Protein AF-A0A2E3IYS4-F1 (afdb_monomer_lite)

pLDDT: mean 76.49, std 13.07, range [37.62, 93.06]

Sequence (95 aa):
MEDGGRPNDPVLKEIFERAANDPDKKIRRLVDRYLSAERKDVRLADRLSAQKKYPECGKCNFCGETETSLRKDVETEILDADKLRFALVCKKCDS

Secondary structure (DSSP, 8-state):
------TT-HHHHHHHHHHTT-S-HHHHHHHHHHHHHHHHHHHHHHHHHTS-SS-EEE--TTT--SSEEEEEEEEEEEEETTEEEEEEEETTT--

Foldseek 3Di:
DDPPPDLPDPVVVVVLVVQCPDPDPVSVVVSVVSVVVVVVVVVVVVVVVPDDQQNDFAADPPVGDGGFGWHFDPVDWDDDPNDTDTDIDTPVNVD

Structure (mmCIF, N/CA/C/O backbone):
data_AF-A0A2E3IYS4-F1
#
_entry.id   AF-A0A2E3IYS4-F1
#
loop_
_atom_si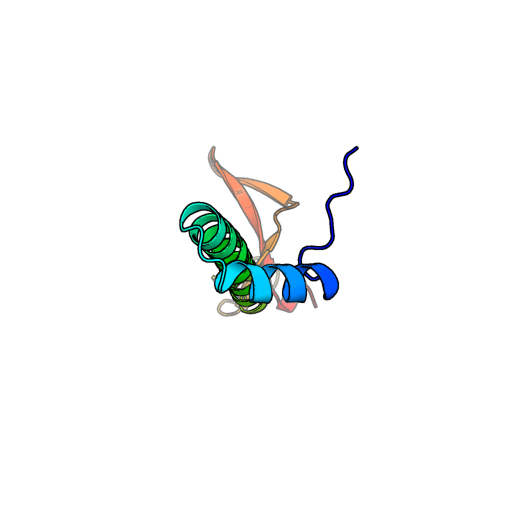te.group_PDB
_atom_site.id
_atom_site.type_symbol
_atom_site.label_atom_id
_atom_site.label_alt_id
_atom_site.label_comp_id
_atom_site.label_asym_id
_atom_site.label_entity_id
_atom_site.label_seq_id
_atom_site.pdbx_PDB_ins_code
_atom_site.Cartn_x
_atom_site.Cartn_y
_atom_site.Cartn_z
_atom_site.occupancy
_atom_site.B_iso_or_equiv
_atom_site.auth_seq_id
_atom_site.auth_comp_id
_atom_site.auth_asym_id
_atom_site.auth_atom_id
_atom_site.pdbx_PDB_model_num
ATOM 1 N N . MET A 1 1 ? -3.833 -6.526 -29.150 1.00 37.62 1 MET A N 1
ATOM 2 C CA . MET A 1 1 ? -3.370 -6.429 -27.753 1.00 37.62 1 MET A CA 1
ATOM 3 C C . MET A 1 1 ? -1.907 -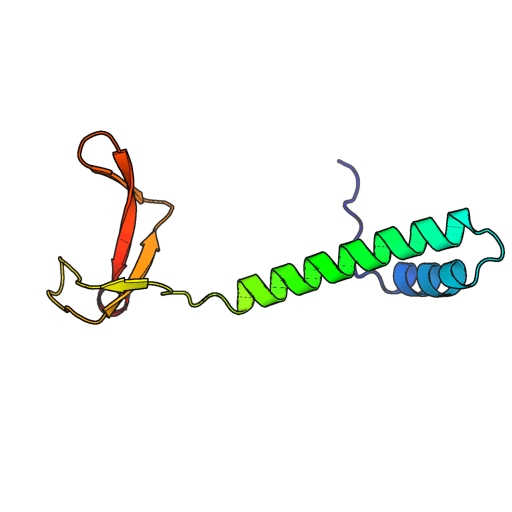6.808 -27.812 1.00 37.62 1 MET A C 1
ATOM 5 O O . MET A 1 1 ? -1.606 -7.973 -28.024 1.00 37.62 1 MET A O 1
ATOM 9 N N . GLU A 1 2 ? -1.039 -5.803 -27.894 1.00 42.94 2 GLU A N 1
ATOM 10 C CA . GLU A 1 2 ? 0.397 -6.004 -28.092 1.00 42.94 2 GLU A CA 1
ATOM 11 C C . GLU A 1 2 ? 0.986 -6.687 -26.860 1.00 42.94 2 GLU A C 1
ATOM 13 O O . GLU A 1 2 ? 0.684 -6.304 -25.730 1.00 42.94 2 GLU A O 1
ATOM 18 N N . ASP A 1 3 ? 1.754 -7.745 -27.118 1.00 43.03 3 ASP A N 1
ATOM 19 C CA . ASP A 1 3 ? 2.467 -8.549 -26.136 1.00 43.03 3 ASP A CA 1
ATOM 20 C C . ASP A 1 3 ? 3.292 -7.608 -25.252 1.00 43.03 3 ASP A C 1
ATOM 22 O O . ASP A 1 3 ? 4.266 -6.997 -25.698 1.00 43.03 3 ASP A O 1
ATOM 26 N N . GLY A 1 4 ? 2.833 -7.410 -24.015 1.00 47.00 4 GLY A N 1
ATOM 27 C CA . GLY A 1 4 ? 3.564 -6.688 -22.984 1.00 47.00 4 GLY A CA 1
ATOM 28 C C . GLY A 1 4 ? 4.779 -7.520 -22.612 1.00 47.00 4 GLY A C 1
ATOM 29 O O . GLY A 1 4 ? 4.743 -8.250 -21.622 1.00 47.00 4 GLY A O 1
ATOM 30 N N . GLY A 1 5 ? 5.802 -7.465 -23.469 1.00 47.50 5 GLY A N 1
ATOM 31 C CA . GLY A 1 5 ? 7.001 -8.281 -23.386 1.00 47.50 5 GLY A CA 1
ATOM 32 C C . GLY A 1 5 ? 7.551 -8.287 -21.968 1.00 47.50 5 GLY A C 1
ATOM 33 O O . GLY A 1 5 ? 7.585 -7.255 -21.291 1.00 47.50 5 GLY A O 1
ATOM 34 N N . ARG A 1 6 ? 7.948 -9.473 -21.500 1.00 50.44 6 ARG A N 1
ATOM 35 C CA . ARG A 1 6 ? 8.463 -9.667 -20.145 1.00 50.44 6 ARG A CA 1
ATOM 36 C C . ARG A 1 6 ? 9.662 -8.734 -19.928 1.00 50.44 6 ARG A C 1
ATOM 38 O O . ARG A 1 6 ? 10.678 -8.919 -20.591 1.00 50.44 6 ARG A O 1
ATOM 45 N N . PRO A 1 7 ? 9.592 -7.774 -18.989 1.00 54.75 7 PRO A N 1
ATOM 46 C CA . PRO A 1 7 ? 10.704 -6.855 -18.746 1.00 54.75 7 PRO A CA 1
ATOM 47 C C . PRO A 1 7 ? 11.965 -7.582 -18.252 1.00 54.75 7 PRO A C 1
ATOM 49 O O . PRO A 1 7 ? 13.067 -7.116 -18.492 1.00 54.75 7 PRO A O 1
ATOM 52 N N . ASN A 1 8 ? 11.812 -8.764 -17.643 1.00 54.22 8 ASN A N 1
ATOM 53 C CA . ASN A 1 8 ? 12.905 -9.632 -17.191 1.00 54.22 8 ASN A CA 1
ATOM 54 C C . ASN A 1 8 ? 13.229 -10.763 -18.186 1.00 54.22 8 ASN A C 1
ATOM 56 O O . ASN A 1 8 ? 13.493 -11.896 -17.778 1.00 54.22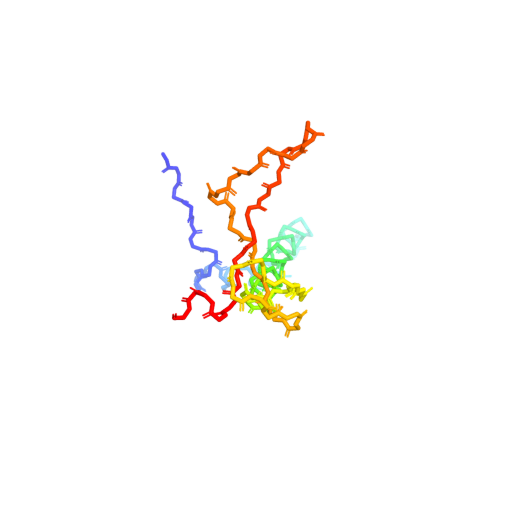 8 ASN A O 1
ATOM 60 N N . ASP A 1 9 ? 13.155 -10.508 -19.490 1.00 64.44 9 ASP A N 1
ATOM 61 C CA . ASP A 1 9 ? 13.601 -11.498 -20.465 1.00 64.44 9 ASP A CA 1
ATOM 62 C C . ASP A 1 9 ? 15.149 -11.547 -20.518 1.00 64.44 9 ASP A C 1
ATOM 64 O O . ASP A 1 9 ? 15.802 -10.519 -20.739 1.00 64.44 9 ASP A O 1
ATOM 68 N N . PRO A 1 10 ? 15.774 -12.719 -20.298 1.00 63.59 10 PRO A N 1
ATOM 69 C CA . PRO A 1 10 ? 17.231 -12.838 -20.249 1.00 63.59 10 PRO A CA 1
ATOM 70 C C . PRO A 1 10 ? 17.904 -12.535 -21.596 1.00 63.59 10 PRO A C 1
ATOM 72 O O . PRO A 1 10 ? 19.058 -12.107 -21.610 1.00 63.59 10 PRO A O 1
ATOM 75 N N . VAL A 1 11 ? 17.195 -12.704 -22.718 1.00 67.50 11 VAL A N 1
ATOM 76 C CA . VAL A 1 11 ? 17.706 -12.381 -24.057 1.00 67.50 11 VAL A CA 1
ATOM 77 C C . VAL A 1 11 ? 17.757 -10.866 -24.244 1.00 67.50 11 VAL A C 1
ATOM 79 O O . VAL A 1 11 ? 18.753 -10.335 -24.735 1.00 67.50 11 VAL A O 1
ATOM 82 N N . LEU A 1 12 ? 16.730 -10.146 -23.781 1.00 66.88 12 LEU A N 1
ATOM 83 C CA . LEU A 1 12 ? 16.714 -8.679 -23.778 1.00 66.88 12 LEU A CA 1
ATOM 84 C C . LEU A 1 12 ? 17.856 -8.096 -22.939 1.00 66.88 12 LEU A C 1
ATOM 86 O O . LEU A 1 12 ? 18.500 -7.140 -23.371 1.00 66.88 12 LEU A O 1
ATOM 90 N N . LYS A 1 13 ? 18.164 -8.698 -21.785 1.00 69.31 13 LYS A N 1
ATOM 91 C CA . LYS A 1 13 ? 19.279 -8.264 -20.933 1.00 69.31 13 LYS A CA 1
ATOM 92 C C . LYS A 1 13 ? 20.625 -8.316 -21.664 1.00 69.31 13 LYS A C 1
ATOM 94 O O . LYS A 1 13 ? 21.347 -7.322 -21.669 1.00 69.31 13 LYS A O 1
ATOM 99 N N . GLU A 1 14 ? 20.928 -9.422 -22.342 1.00 73.94 14 GLU A N 1
ATOM 100 C CA . GLU A 1 14 ? 22.175 -9.553 -23.106 1.00 73.94 14 GLU A CA 1
ATOM 101 C C . GLU A 1 14 ? 22.258 -8.521 -24.247 1.00 73.94 14 GLU A C 1
ATOM 103 O O . GLU A 1 14 ? 23.308 -7.916 -24.481 1.00 73.94 14 GLU A O 1
ATOM 108 N N . ILE A 1 15 ? 21.136 -8.269 -24.930 1.00 76.50 15 ILE A N 1
ATOM 109 C CA . ILE A 1 15 ? 21.042 -7.253 -25.987 1.00 76.50 15 ILE A CA 1
ATOM 110 C C . ILE A 1 15 ? 21.315 -5.854 -25.416 1.00 76.50 15 ILE A C 1
ATOM 112 O O . ILE A 1 15 ? 22.077 -5.089 -26.011 1.00 76.50 15 ILE A O 1
ATOM 116 N N . PHE A 1 16 ? 20.750 -5.525 -24.251 1.00 75.94 16 PHE A N 1
ATOM 117 C CA . PHE A 1 16 ? 20.988 -4.246 -23.582 1.00 75.94 16 PHE A CA 1
ATOM 118 C C . PHE A 1 16 ? 22.440 -4.090 -23.112 1.00 75.94 16 PHE A C 1
ATOM 120 O O . PHE A 1 16 ? 23.011 -3.014 -23.279 1.00 75.94 16 PHE A O 1
ATOM 127 N N . GLU A 1 17 ? 23.078 -5.142 -22.596 1.00 78.06 17 GLU A N 1
ATOM 128 C CA . GLU A 1 17 ? 24.491 -5.102 -22.183 1.00 78.06 17 GLU A CA 1
ATOM 129 C C . GLU A 1 17 ? 25.443 -4.880 -23.371 1.00 78.06 17 GLU A C 1
ATOM 131 O O . GLU A 1 17 ? 26.398 -4.099 -23.276 1.00 78.06 17 GLU A O 1
ATOM 136 N N . ARG A 1 18 ? 25.150 -5.487 -24.529 1.00 76.25 18 ARG A N 1
ATOM 137 C CA . ARG A 1 18 ? 25.885 -5.214 -25.775 1.00 76.25 18 ARG A CA 1
ATOM 138 C C . ARG A 1 18 ? 25.648 -3.782 -26.259 1.00 76.25 18 ARG A C 1
ATOM 140 O O . ARG A 1 18 ? 26.604 -3.069 -26.557 1.00 76.25 18 ARG A O 1
ATOM 147 N N . ALA A 1 19 ? 24.395 -3.332 -26.271 1.00 78.19 19 ALA A N 1
ATOM 148 C CA . ALA A 1 19 ? 24.013 -1.998 -26.735 1.00 78.19 19 ALA A CA 1
ATOM 149 C C . ALA A 1 19 ? 24.497 -0.861 -25.808 1.00 78.19 19 ALA A C 1
ATOM 151 O O . ALA A 1 19 ? 24.682 0.274 -26.250 1.00 78.19 19 ALA A O 1
ATOM 152 N N . ALA A 1 20 ? 24.772 -1.143 -24.531 1.00 74.62 20 ALA A N 1
ATOM 153 C CA . ALA A 1 20 ? 25.388 -0.188 -23.606 1.00 74.62 20 ALA A CA 1
ATOM 154 C C . ALA A 1 20 ? 26.825 0.198 -24.013 1.00 74.62 20 ALA A C 1
ATOM 156 O O . ALA A 1 20 ? 27.294 1.289 -23.677 1.00 74.62 20 ALA A O 1
ATOM 157 N N . ASN A 1 21 ? 27.506 -0.669 -24.766 1.00 80.25 21 ASN A N 1
ATOM 158 C CA . ASN A 1 21 ? 28.846 -0.436 -25.304 1.00 80.25 21 ASN A CA 1
ATOM 159 C C . ASN A 1 21 ? 28.828 0.017 -26.775 1.00 80.25 21 ASN A C 1
ATOM 161 O O . ASN A 1 21 ? 29.885 0.119 -27.397 1.00 80.25 21 ASN A O 1
ATOM 165 N N . ASP A 1 22 ? 27.648 0.313 -27.330 1.00 82.50 22 ASP A N 1
ATOM 166 C CA . ASP A 1 22 ? 27.504 0.711 -28.727 1.00 82.50 22 ASP A CA 1
ATOM 167 C C . ASP A 1 22 ? 28.225 2.049 -29.0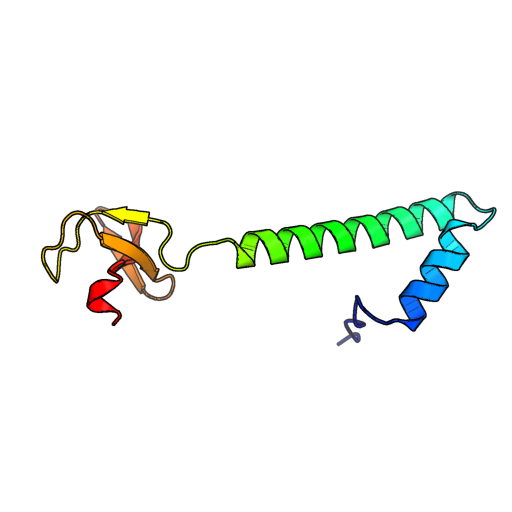08 1.00 82.50 22 ASP A C 1
ATOM 169 O O . ASP A 1 22 ? 28.136 2.994 -28.206 1.00 82.50 22 ASP A O 1
ATOM 173 N N . PRO A 1 23 ? 28.963 2.175 -30.128 1.00 81.19 23 PRO A N 1
ATOM 174 C CA . PRO A 1 23 ? 29.629 3.427 -30.483 1.00 81.19 23 PRO A CA 1
ATOM 175 C C . PRO A 1 23 ? 28.635 4.591 -30.628 1.00 81.19 23 PRO A C 1
ATOM 177 O O . PRO A 1 23 ? 28.976 5.738 -30.302 1.00 81.19 23 PRO A O 1
ATOM 180 N N . ASP A 1 24 ? 27.389 4.319 -31.022 1.00 86.25 24 ASP A N 1
ATOM 181 C CA . ASP A 1 24 ? 26.337 5.313 -31.147 1.00 86.25 24 ASP A CA 1
ATOM 182 C C . ASP A 1 24 ? 25.828 5.785 -29.772 1.00 86.25 24 ASP A C 1
ATOM 184 O O . ASP A 1 24 ? 25.406 5.038 -28.884 1.00 86.25 24 ASP A O 1
ATOM 188 N N . LYS A 1 25 ? 25.878 7.104 -29.563 1.00 82.38 25 LYS A N 1
ATOM 189 C CA . LYS A 1 25 ? 25.468 7.728 -28.295 1.00 82.38 25 LYS A CA 1
ATOM 190 C C . LYS A 1 25 ? 23.953 7.690 -28.076 1.00 82.38 25 LYS A C 1
ATOM 192 O O . LYS A 1 25 ? 23.519 7.777 -26.927 1.00 82.38 25 LYS A O 1
ATOM 197 N N . LYS A 1 26 ? 23.142 7.616 -29.136 1.00 80.81 26 LYS A N 1
ATOM 198 C CA . LYS A 1 26 ? 21.677 7.546 -29.027 1.00 80.81 26 LYS A CA 1
ATOM 199 C C . LYS A 1 26 ? 21.260 6.159 -28.558 1.00 80.81 26 LYS A C 1
ATOM 201 O O . LYS A 1 26 ? 20.415 6.078 -27.671 1.00 80.81 26 LYS A O 1
ATOM 206 N N . ILE A 1 27 ? 21.909 5.113 -29.071 1.00 79.56 27 ILE A N 1
ATOM 207 C CA . ILE A 1 27 ? 21.702 3.732 -28.620 1.00 79.56 27 ILE A CA 1
ATOM 208 C C . ILE A 1 27 ? 22.040 3.602 -27.132 1.00 79.56 27 ILE A C 1
ATOM 210 O O . ILE A 1 27 ? 21.188 3.195 -26.347 1.00 79.56 27 ILE A O 1
ATOM 214 N N . ARG A 1 28 ? 23.200 4.103 -26.694 1.00 78.19 28 ARG A N 1
ATOM 215 C CA . ARG A 1 28 ? 23.568 4.094 -25.265 1.00 78.19 28 ARG A CA 1
ATOM 216 C C . ARG A 1 28 ? 22.575 4.823 -24.358 1.00 78.19 28 ARG A C 1
ATOM 218 O O . ARG A 1 28 ? 22.227 4.319 -23.295 1.00 78.19 28 ARG A O 1
ATOM 225 N N . ARG A 1 29 ? 22.085 5.999 -24.770 1.00 78.81 29 ARG A N 1
ATOM 226 C CA . ARG A 1 29 ? 21.067 6.750 -24.008 1.00 78.81 29 ARG A CA 1
ATOM 227 C C . ARG A 1 29 ? 19.722 6.033 -23.951 1.00 78.81 29 ARG A C 1
ATOM 229 O O . ARG A 1 29 ? 19.021 6.143 -22.949 1.00 78.81 29 ARG A O 1
ATOM 236 N N . LEU A 1 30 ? 19.347 5.343 -25.026 1.00 79.75 30 LEU A N 1
ATOM 237 C CA . LEU A 1 30 ? 18.126 4.550 -25.060 1.00 79.75 30 LEU A CA 1
ATOM 238 C C . LEU A 1 30 ? 18.217 3.423 -24.028 1.00 79.75 30 LEU A C 1
ATOM 240 O O . LEU A 1 30 ? 17.351 3.331 -23.163 1.00 79.75 30 LEU A O 1
ATOM 244 N N . VAL A 1 31 ? 19.305 2.650 -24.058 1.00 80.94 31 VAL A N 1
ATOM 245 C CA . VAL A 1 31 ? 19.571 1.565 -23.101 1.00 80.94 31 VAL A CA 1
ATOM 246 C C . VAL A 1 31 ? 19.556 2.077 -21.658 1.00 80.94 31 VAL A C 1
ATOM 248 O O . VAL A 1 31 ? 18.865 1.511 -20.815 1.00 80.94 31 VAL A O 1
ATOM 251 N N . ASP A 1 32 ? 20.241 3.188 -21.378 1.00 79.12 32 ASP A N 1
ATOM 252 C CA . ASP A 1 32 ? 20.264 3.807 -20.046 1.00 79.12 32 ASP A CA 1
ATOM 253 C C . ASP A 1 32 ? 18.859 4.170 -19.533 1.00 79.12 32 ASP A C 1
ATOM 255 O O . ASP A 1 32 ? 18.524 3.904 -18.374 1.00 79.12 32 ASP A O 1
ATOM 259 N N . ARG A 1 33 ? 17.993 4.710 -20.403 1.00 76.62 33 ARG A N 1
ATOM 260 C CA . ARG A 1 33 ? 16.601 5.030 -20.052 1.00 76.62 33 ARG A CA 1
ATOM 261 C C . ARG A 1 33 ? 15.800 3.773 -19.700 1.00 76.62 33 ARG A C 1
ATOM 263 O O . ARG A 1 33 ? 15.040 3.815 -18.732 1.00 76.62 33 ARG A O 1
ATOM 270 N N . TYR A 1 34 ? 15.965 2.686 -20.454 1.00 72.69 34 TYR A N 1
ATOM 271 C CA . TYR A 1 34 ? 15.276 1.415 -20.196 1.00 72.69 34 TYR A CA 1
ATOM 272 C C . TYR A 1 34 ? 15.744 0.771 -18.885 1.00 72.69 34 TYR A C 1
ATOM 274 O O . TYR A 1 34 ? 14.919 0.482 -18.020 1.00 72.69 34 TYR A O 1
ATOM 282 N N . LEU A 1 35 ? 17.058 0.655 -18.671 1.00 71.38 35 LEU A N 1
ATOM 283 C CA . LEU A 1 35 ? 17.617 0.113 -17.425 1.00 71.38 35 LEU A CA 1
ATOM 284 C C . LEU A 1 35 ? 17.243 0.969 -16.203 1.00 71.38 35 LEU A C 1
ATOM 286 O O . LEU A 1 35 ? 16.980 0.458 -15.114 1.00 71.38 35 LEU A O 1
ATOM 290 N N . SER A 1 36 ? 17.182 2.291 -16.369 1.00 70.44 36 SER A N 1
ATOM 291 C CA . SER A 1 36 ? 16.736 3.203 -15.312 1.00 70.44 36 SER A CA 1
ATOM 292 C C . SER A 1 36 ? 15.254 3.040 -14.969 1.00 70.44 36 SER A C 1
ATOM 294 O O . SER A 1 36 ? 14.879 3.230 -13.811 1.00 70.44 36 SER A O 1
ATOM 296 N N . ALA A 1 37 ? 14.406 2.707 -15.945 1.00 65.56 37 ALA A N 1
ATOM 297 C CA . ALA A 1 37 ? 12.996 2.410 -15.707 1.00 65.56 37 ALA A CA 1
ATOM 298 C C . ALA A 1 37 ? 12.832 1.096 -14.925 1.00 65.56 37 ALA A C 1
ATOM 300 O O . ALA A 1 37 ? 12.121 1.081 -13.924 1.00 65.56 37 ALA A O 1
ATOM 301 N N . GLU A 1 38 ? 13.576 0.049 -15.288 1.00 63.72 38 GLU A N 1
ATOM 302 C CA . GLU A 1 38 ? 13.584 -1.233 -14.568 1.00 63.72 38 GLU A CA 1
ATOM 303 C C . GLU A 1 38 ? 14.021 -1.070 -13.102 1.00 63.72 38 GLU A C 1
ATOM 305 O O . GLU A 1 38 ? 13.355 -1.541 -12.181 1.00 63.72 38 GLU A O 1
ATOM 310 N N . ARG A 1 39 ? 15.087 -0.299 -12.842 1.00 63.00 39 ARG A N 1
ATOM 311 C CA . ARG A 1 39 ? 15.532 -0.006 -11.466 1.00 63.00 39 ARG A CA 1
ATOM 312 C C . ARG A 1 39 ? 14.470 0.714 -10.637 1.00 63.00 39 ARG A C 1
ATOM 314 O O . ARG A 1 39 ? 14.413 0.516 -9.423 1.00 63.00 39 ARG A O 1
ATOM 321 N N . LYS A 1 40 ? 13.659 1.579 -11.253 1.00 63.66 40 LYS A N 1
ATOM 322 C CA . LYS A 1 40 ? 12.550 2.254 -10.560 1.00 63.66 40 LYS A CA 1
ATOM 323 C C . LYS A 1 40 ? 11.440 1.272 -10.205 1.00 63.66 40 LYS A C 1
ATOM 325 O O . LYS A 1 40 ? 10.889 1.395 -9.116 1.00 63.66 40 LYS A O 1
ATOM 330 N N . ASP A 1 41 ? 11.167 0.309 -11.075 1.00 63.72 41 ASP A N 1
ATOM 331 C CA . ASP A 1 41 ? 10.158 -0.724 -10.849 1.00 63.72 41 ASP A CA 1
ATOM 332 C C . ASP A 1 41 ? 10.554 -1.647 -9.686 1.00 63.72 41 ASP A C 1
ATOM 334 O O . ASP A 1 41 ? 9.802 -1.800 -8.727 1.00 63.72 41 ASP A O 1
ATOM 338 N N . VAL A 1 42 ? 11.809 -2.113 -9.662 1.00 65.62 42 VAL A N 1
ATOM 339 C CA . VAL A 1 42 ? 12.355 -2.905 -8.542 1.00 65.62 42 VAL A CA 1
ATOM 340 C C . VAL A 1 42 ? 12.311 -2.124 -7.223 1.00 65.62 42 VAL A C 1
ATOM 342 O O . VAL A 1 42 ? 11.929 -2.662 -6.187 1.00 65.62 42 VAL A O 1
ATOM 345 N N . ARG A 1 43 ? 12.654 -0.828 -7.242 1.00 62.44 43 ARG A N 1
ATOM 346 C CA . ARG A 1 43 ? 12.547 0.051 -6.061 1.00 62.44 43 ARG A CA 1
ATOM 347 C C . ARG A 1 43 ? 11.102 0.230 -5.599 1.00 62.44 43 ARG A C 1
ATOM 349 O O . ARG A 1 43 ? 10.870 0.383 -4.403 1.00 62.44 43 ARG A O 1
ATOM 356 N N . LEU A 1 44 ? 10.146 0.277 -6.524 1.00 61.34 44 LEU A N 1
ATOM 357 C CA . LEU A 1 44 ? 8.729 0.381 -6.202 1.00 61.34 44 LEU A CA 1
ATOM 358 C C . LEU A 1 44 ? 8.227 -0.927 -5.585 1.00 61.34 44 LEU A C 1
ATOM 360 O O . LEU A 1 44 ? 7.589 -0.881 -4.539 1.00 61.34 44 LEU A O 1
ATOM 364 N N . ALA A 1 45 ? 8.583 -2.073 -6.167 1.00 61.41 45 ALA A N 1
ATOM 365 C CA . ALA A 1 45 ? 8.252 -3.394 -5.643 1.00 61.41 45 ALA A CA 1
ATOM 366 C C . ALA A 1 45 ? 8.838 -3.631 -4.239 1.00 61.41 45 ALA A C 1
ATOM 368 O O . ALA A 1 45 ? 8.133 -4.117 -3.355 1.00 61.41 45 ALA A O 1
ATOM 369 N N . ASP A 1 46 ? 10.087 -3.224 -3.999 1.00 60.69 46 ASP A N 1
ATOM 370 C CA . ASP A 1 46 ? 10.728 -3.262 -2.677 1.00 60.69 46 ASP A CA 1
ATOM 371 C C . ASP A 1 46 ? 9.996 -2.368 -1.662 1.00 60.69 46 ASP A C 1
ATOM 373 O O . ASP A 1 46 ? 9.628 -2.820 -0.578 1.00 60.69 46 ASP A O 1
ATOM 377 N N . ARG A 1 47 ? 9.661 -1.124 -2.040 1.00 58.19 47 ARG A N 1
ATOM 378 C CA . ARG A 1 47 ? 8.871 -0.219 -1.184 1.00 58.19 47 ARG A CA 1
ATOM 379 C C . ARG A 1 47 ? 7.473 -0.751 -0.881 1.00 58.19 47 ARG A C 1
ATOM 381 O O . ARG A 1 47 ? 6.989 -0.555 0.231 1.00 58.19 47 ARG A O 1
ATOM 388 N N . LEU A 1 48 ? 6.819 -1.378 -1.855 1.00 64.38 48 LEU A N 1
ATOM 389 C CA . LEU A 1 48 ? 5.504 -1.993 -1.679 1.00 64.38 48 LEU A CA 1
ATOM 390 C C . LEU A 1 48 ? 5.597 -3.220 -0.768 1.00 64.38 48 LEU A C 1
ATOM 392 O O . LEU A 1 48 ? 4.768 -3.376 0.121 1.00 64.38 48 LEU A O 1
ATOM 396 N N . SER A 1 49 ? 6.645 -4.031 -0.917 1.00 60.12 49 SER A N 1
ATOM 397 C CA . SER A 1 49 ? 6.903 -5.190 -0.052 1.00 60.12 49 SER A CA 1
ATOM 398 C C . SER A 1 49 ? 7.246 -4.780 1.384 1.00 60.12 49 SER A C 1
ATOM 400 O O . SER A 1 49 ? 6.908 -5.485 2.332 1.00 60.12 49 SER A O 1
ATOM 402 N N . ALA A 1 50 ? 7.885 -3.621 1.559 1.00 63.44 50 ALA A N 1
ATOM 403 C CA . ALA A 1 50 ? 8.199 -3.051 2.865 1.00 63.44 50 ALA A CA 1
ATOM 404 C C . ALA A 1 50 ? 6.999 -2.364 3.550 1.00 63.44 50 ALA A C 1
ATOM 406 O O . ALA A 1 50 ? 7.091 -2.026 4.736 1.00 63.44 50 ALA A O 1
ATOM 407 N N . GLN A 1 51 ? 5.871 -2.144 2.857 1.00 70.31 51 GLN A N 1
ATOM 408 C CA . GLN A 1 51 ? 4.671 -1.622 3.512 1.00 70.31 51 GLN A CA 1
ATOM 409 C C . GLN A 1 51 ? 4.079 -2.676 4.447 1.00 70.31 51 GLN A C 1
ATOM 411 O O . GLN A 1 51 ? 3.657 -3.759 4.045 1.00 70.31 51 GLN A O 1
ATOM 416 N N . LYS A 1 52 ? 4.009 -2.336 5.735 1.00 76.00 52 LYS A N 1
ATOM 417 C CA . LYS A 1 52 ? 3.313 -3.156 6.728 1.00 76.00 52 LYS A CA 1
ATOM 418 C C . LYS A 1 52 ? 1.832 -3.247 6.345 1.00 76.00 52 LYS A C 1
ATOM 420 O O . LYS A 1 52 ? 1.208 -2.213 6.138 1.00 76.00 52 LYS A O 1
ATOM 425 N N . LYS A 1 53 ? 1.253 -4.460 6.367 1.00 81.56 53 LYS A N 1
ATOM 426 C CA . LYS A 1 53 ? -0.200 -4.697 6.175 1.00 81.56 53 LYS A CA 1
ATOM 427 C C . LYS A 1 53 ? -1.061 -3.811 7.089 1.00 81.56 53 LYS A C 1
ATOM 429 O O . LYS A 1 53 ? -2.148 -3.412 6.700 1.00 81.56 53 LYS A O 1
ATOM 434 N N . TYR A 1 54 ? -0.553 -3.501 8.283 1.00 85.81 54 TYR A N 1
ATOM 435 C CA . TYR A 1 54 ? -1.168 -2.611 9.267 1.00 85.81 54 TYR A CA 1
ATOM 436 C C . TYR A 1 54 ? -0.232 -1.429 9.559 1.00 85.81 54 TYR A C 1
ATOM 438 O O . TYR A 1 54 ? 0.561 -1.507 10.504 1.00 85.81 54 TYR A O 1
ATOM 446 N N . PRO A 1 55 ? -0.224 -0.388 8.710 1.00 84.06 55 PRO A N 1
ATOM 447 C CA . PRO A 1 55 ? 0.742 0.701 8.818 1.00 84.06 55 PRO A CA 1
ATOM 448 C C . PRO A 1 55 ? 0.372 1.730 9.895 1.00 84.06 55 PRO A C 1
ATOM 450 O O . PRO A 1 55 ? 1.253 2.437 10.378 1.00 84.06 55 PRO A O 1
ATOM 453 N N . GLU A 1 56 ? -0.905 1.820 10.268 1.00 85.50 56 GLU A N 1
ATOM 454 C CA . GLU A 1 56 ? -1.426 2.817 11.205 1.00 85.50 56 GLU A CA 1
ATOM 455 C C . GLU A 1 56 ? -1.610 2.207 12.600 1.00 85.50 56 GLU A C 1
ATOM 457 O O . GLU A 1 56 ? -1.782 0.998 12.748 1.00 85.50 56 GLU A O 1
ATOM 462 N N . CYS A 1 57 ? -1.585 3.038 13.639 1.00 89.19 57 CYS A N 1
ATOM 463 C CA . CYS A 1 57 ? -1.904 2.648 15.009 1.00 89.19 57 CYS A CA 1
ATOM 464 C C . CYS A 1 57 ? -2.989 3.564 15.577 1.00 89.19 57 CYS A C 1
ATOM 466 O O . CYS A 1 57 ? -3.014 4.762 15.299 1.00 89.19 57 CYS A O 1
ATOM 468 N N . GLY A 1 58 ? -3.906 2.993 16.354 1.00 89.19 58 GLY A N 1
ATOM 469 C CA . GLY A 1 58 ? -4.996 3.748 16.955 1.00 89.19 58 GLY A CA 1
ATOM 470 C C . GLY A 1 58 ? -5.949 2.876 17.758 1.00 89.19 58 GLY A C 1
ATOM 471 O O . GLY A 1 58 ? -5.652 1.724 18.073 1.00 89.19 58 GLY A O 1
ATOM 472 N N . LYS A 1 59 ? -7.117 3.443 18.065 1.00 90.94 59 LYS A N 1
ATOM 473 C CA . LYS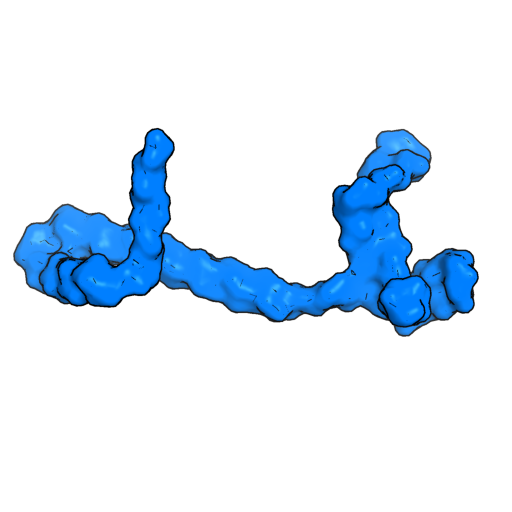 A 1 59 ? -8.168 2.770 18.826 1.00 90.94 59 LYS A CA 1
ATOM 474 C C . LYS A 1 59 ? -9.141 2.040 17.906 1.00 90.94 59 LYS A C 1
ATOM 476 O O . LYS A 1 59 ? -9.666 2.623 16.962 1.00 90.94 59 LYS A O 1
ATOM 481 N N . CYS A 1 60 ? -9.445 0.787 18.227 1.00 91.19 60 CYS A N 1
ATOM 482 C CA . CYS A 1 60 ? -10.531 0.044 17.609 1.00 91.19 60 CYS A CA 1
ATOM 483 C C . CYS A 1 60 ? -11.850 0.305 18.346 1.00 91.19 60 CYS A C 1
ATOM 485 O O . CYS A 1 60 ? -11.979 0.018 19.535 1.00 91.19 60 CYS A O 1
ATOM 487 N N . ASN A 1 61 ? -12.859 0.802 17.630 1.00 87.69 61 ASN A N 1
ATOM 488 C CA . ASN A 1 61 ? -14.204 0.993 18.179 1.00 87.69 61 ASN A CA 1
ATOM 489 C C . ASN A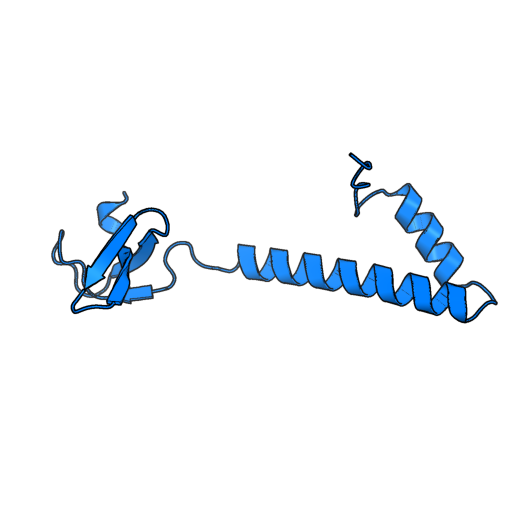 1 61 ? -14.970 -0.321 18.410 1.00 87.69 61 ASN A C 1
ATOM 491 O O . ASN A 1 61 ? -15.929 -0.310 19.171 1.00 87.69 61 ASN A O 1
ATOM 495 N N . PHE A 1 62 ? -14.563 -1.424 17.771 1.00 87.44 62 PHE A N 1
ATOM 496 C CA . PHE A 1 62 ? -15.242 -2.717 17.883 1.00 87.44 62 PHE A CA 1
ATOM 497 C C . PHE A 1 62 ? -14.769 -3.520 19.102 1.00 87.44 62 PHE A C 1
ATOM 499 O O . PHE A 1 62 ? -15.565 -3.828 19.980 1.00 87.44 62 PHE A O 1
ATOM 506 N N . CYS A 1 63 ? -13.468 -3.821 19.197 1.00 90.25 63 CYS A N 1
ATOM 507 C CA . CYS A 1 63 ? -12.920 -4.586 20.325 1.00 90.25 63 CYS A CA 1
ATOM 508 C C . CYS A 1 63 ? -12.442 -3.724 21.506 1.00 90.25 63 CYS A C 1
ATOM 510 O O . CYS A 1 63 ? -12.040 -4.268 22.529 1.00 90.25 63 CYS A O 1
ATOM 512 N N . GLY A 1 64 ? -12.450 -2.392 21.377 1.00 89.25 64 GLY A N 1
ATOM 513 C CA . GLY A 1 64 ? -12.078 -1.455 22.445 1.00 89.25 64 GLY A CA 1
ATOM 514 C C . GLY A 1 64 ? -10.575 -1.223 22.639 1.00 89.25 64 GLY A C 1
ATOM 515 O O . GLY A 1 64 ? -10.208 -0.318 23.386 1.00 89.25 64 GLY A O 1
ATOM 516 N N . GLU A 1 65 ? -9.712 -1.978 21.955 1.00 90.19 65 GLU A N 1
ATOM 517 C CA . GLU A 1 65 ? -8.250 -1.869 22.060 1.00 90.19 65 GLU A CA 1
ATOM 518 C C . GLU A 1 65 ? -7.749 -0.485 21.616 1.00 90.19 65 GLU A C 1
ATOM 520 O O . GLU A 1 65 ? -8.100 -0.026 20.528 1.00 90.19 65 GLU A O 1
ATOM 525 N N . THR A 1 66 ? -6.926 0.181 22.428 1.00 85.06 66 THR A N 1
ATOM 526 C CA . THR A 1 66 ? -6.493 1.577 22.200 1.00 85.06 66 THR A CA 1
ATOM 527 C C . THR A 1 66 ? -5.159 1.718 21.475 1.00 85.06 66 THR A C 1
ATOM 529 O O . THR A 1 66 ? -4.903 2.766 20.887 1.00 85.06 66 THR A O 1
ATOM 532 N N . GLU A 1 67 ? -4.329 0.675 21.487 1.00 87.44 67 GLU A N 1
ATOM 533 C CA . GLU A 1 67 ? -2.976 0.669 20.914 1.00 87.44 67 GLU A CA 1
ATOM 534 C C . GLU A 1 67 ? -2.809 -0.494 19.927 1.00 87.44 67 GLU A C 1
ATOM 536 O O . GLU A 1 67 ? -1.904 -1.322 20.033 1.00 87.44 67 GLU A O 1
ATOM 541 N N . THR A 1 68 ? -3.721 -0.592 18.957 1.00 88.88 68 THR A N 1
ATOM 542 C CA . THR A 1 68 ? -3.708 -1.674 17.963 1.00 88.88 68 THR A CA 1
ATOM 543 C C . THR A 1 68 ? -3.298 -1.177 16.587 1.00 88.88 68 THR A C 1
ATOM 545 O O . THR A 1 68 ? -3.499 -0.013 16.236 1.00 88.88 68 THR A O 1
ATOM 548 N N . SER A 1 69 ? -2.719 -2.073 15.788 1.00 91.56 69 SER A N 1
ATOM 549 C CA . SER A 1 69 ? -2.386 -1.774 14.398 1.00 91.56 69 SER A CA 1
ATOM 550 C C . SER A 1 69 ? -3.643 -1.853 13.523 1.00 91.56 69 SER A C 1
ATOM 552 O O . SER A 1 69 ? -4.420 -2.808 13.614 1.00 91.56 69 SER A O 1
ATOM 554 N N . LEU A 1 70 ? -3.833 -0.850 12.671 1.00 90.00 70 LEU A N 1
ATOM 555 C CA . LEU A 1 70 ? -4.985 -0.654 11.796 1.00 90.00 70 LEU A CA 1
ATOM 556 C C . LEU A 1 70 ? -4.549 -0.708 10.326 1.00 90.00 70 LEU A C 1
ATOM 558 O O . LEU A 1 70 ? -3.440 -0.290 9.981 1.00 90.00 70 LEU A O 1
ATOM 562 N N . ARG A 1 71 ? -5.419 -1.241 9.465 1.00 91.06 71 ARG A N 1
ATOM 563 C CA . ARG A 1 71 ? -5.280 -1.196 8.003 1.00 91.06 71 ARG A CA 1
ATOM 564 C C . ARG A 1 71 ? -6.471 -0.481 7.390 1.00 91.06 71 ARG A C 1
ATOM 566 O O . ARG A 1 71 ? -7.580 -0.611 7.901 1.00 91.06 71 ARG A O 1
ATOM 573 N N . LYS A 1 72 ? -6.250 0.228 6.287 1.00 89.25 72 LYS A N 1
ATOM 574 C CA . LYS A 1 72 ? -7.341 0.763 5.469 1.00 89.25 72 LYS A CA 1
ATOM 575 C C . LYS A 1 72 ? -7.929 -0.355 4.628 1.00 89.25 72 LYS A C 1
ATOM 577 O O . LYS A 1 72 ? -7.199 -1.043 3.916 1.00 89.25 72 LYS A O 1
ATOM 582 N N . ASP A 1 73 ? -9.234 -0.523 4.735 1.00 87.44 73 ASP A N 1
ATOM 583 C CA . ASP A 1 73 ? -10.017 -1.329 3.820 1.00 87.44 73 ASP A CA 1
ATOM 584 C C . ASP A 1 73 ? -10.498 -0.419 2.695 1.00 87.44 73 ASP A C 1
ATOM 586 O O . ASP A 1 73 ? -11.371 0.425 2.886 1.00 87.44 73 ASP A O 1
ATOM 590 N N . VAL A 1 74 ? -9.833 -0.520 1.545 1.00 84.31 74 VAL A N 1
ATOM 591 C CA . VAL A 1 74 ? -10.100 0.345 0.384 1.00 84.31 74 VAL A CA 1
ATOM 592 C C . VAL A 1 74 ? -11.356 -0.064 -0.384 1.00 84.31 74 VAL A C 1
ATOM 594 O O . VAL A 1 74 ? -11.790 0.666 -1.266 1.00 84.31 74 VAL A O 1
ATOM 597 N N . GLU A 1 75 ? -11.921 -1.224 -0.053 1.00 85.38 75 GLU A N 1
ATOM 598 C CA . GLU A 1 75 ? -13.164 -1.738 -0.627 1.00 85.38 75 GLU A CA 1
ATOM 599 C C . GLU A 1 75 ? -14.388 -1.129 0.069 1.00 85.38 75 GLU A C 1
ATOM 601 O O . GLU A 1 75 ? -15.441 -0.977 -0.549 1.00 85.38 75 GLU A O 1
ATOM 606 N N . THR A 1 76 ? -14.242 -0.728 1.336 1.00 84.75 76 THR A N 1
ATOM 607 C CA . THR A 1 76 ? -15.324 -0.158 2.139 1.00 84.75 76 THR A CA 1
ATOM 608 C C . THR A 1 76 ? -15.129 1.338 2.365 1.00 84.75 76 THR A C 1
ATOM 610 O O . THR A 1 76 ? -14.256 1.776 3.121 1.00 84.75 76 THR A O 1
ATOM 613 N N . GLU A 1 77 ? -16.013 2.138 1.777 1.00 88.38 77 GLU A N 1
ATOM 614 C CA . GLU A 1 77 ? -16.072 3.584 1.986 1.00 88.38 77 GLU A CA 1
ATOM 615 C C . GLU A 1 77 ? -17.144 3.953 3.022 1.00 88.38 77 GLU A C 1
ATOM 617 O O . GLU A 1 77 ? -18.260 3.434 3.019 1.00 88.38 77 GLU A O 1
ATOM 622 N N . ILE A 1 78 ? -16.804 4.874 3.923 1.00 85.50 78 ILE A N 1
ATOM 623 C CA . ILE A 1 78 ? -17.679 5.405 4.967 1.00 85.50 78 ILE A CA 1
ATOM 624 C C . ILE A 1 78 ? -17.832 6.908 4.735 1.00 85.50 78 ILE A C 1
ATOM 626 O O . ILE A 1 78 ? -16.843 7.637 4.646 1.00 85.50 78 ILE A O 1
ATOM 630 N N . LEU A 1 79 ? -19.076 7.378 4.676 1.00 86.62 79 LEU A N 1
ATOM 631 C CA . LEU A 1 79 ? -19.401 8.802 4.655 1.00 86.62 79 LEU A CA 1
ATOM 632 C C . LEU A 1 79 ? -19.325 9.366 6.080 1.00 86.62 79 LEU A C 1
ATOM 634 O O . LEU A 1 79 ? -20.100 8.967 6.947 1.00 86.62 79 LEU A O 1
ATOM 638 N N . ASP A 1 80 ? -18.401 10.294 6.320 1.00 80.00 80 ASP A N 1
ATOM 639 C CA . ASP A 1 80 ? -18.219 10.986 7.598 1.00 80.00 80 ASP A CA 1
ATOM 640 C C . ASP A 1 80 ? -18.300 12.500 7.385 1.00 80.00 80 ASP A C 1
ATOM 642 O O . ASP A 1 80 ? -17.437 13.073 6.726 1.00 80.00 80 ASP A O 1
ATOM 646 N N . ALA A 1 81 ? -19.350 13.140 7.913 1.00 75.81 81 ALA A N 1
ATOM 647 C CA . ALA A 1 81 ? -19.532 14.598 7.903 1.00 75.81 81 ALA A CA 1
ATOM 648 C C . ALA A 1 81 ? -19.149 15.278 6.564 1.00 75.81 81 ALA A C 1
ATOM 650 O O . ALA A 1 81 ? -18.378 16.237 6.550 1.00 75.81 81 ALA A O 1
ATOM 651 N N . ASP A 1 82 ? -19.691 14.758 5.453 1.00 83.75 82 ASP A N 1
ATOM 652 C CA . ASP A 1 82 ? -19.464 15.210 4.063 1.00 83.75 82 ASP A CA 1
ATOM 653 C C . ASP A 1 82 ? -18.140 14.759 3.401 1.00 83.75 82 ASP A C 1
ATOM 655 O O . ASP A 1 82 ? -17.842 15.123 2.267 1.00 83.75 82 ASP A O 1
ATOM 659 N N . LYS A 1 83 ? -17.340 13.909 4.059 1.00 85.62 83 LYS A N 1
ATOM 660 C CA . LYS A 1 83 ? -16.107 13.329 3.498 1.00 85.62 83 LYS A CA 1
ATOM 661 C C . LYS A 1 83 ? -16.193 11.810 3.399 1.00 85.62 83 LYS A C 1
ATOM 663 O O . LYS A 1 83 ? -16.492 11.124 4.373 1.00 85.62 83 LYS A O 1
ATOM 668 N N . LEU A 1 84 ? -15.859 11.277 2.226 1.00 85.50 84 LEU A N 1
ATOM 669 C CA . LEU A 1 84 ? -15.610 9.848 2.050 1.00 85.50 84 LEU A CA 1
ATOM 670 C C . LEU A 1 84 ? -14.265 9.490 2.685 1.00 85.50 84 LEU A C 1
ATOM 672 O O . LEU A 1 84 ? -13.235 10.102 2.388 1.00 85.50 84 LEU A O 1
ATOM 676 N N . ARG A 1 85 ? -14.276 8.492 3.565 1.00 85.50 85 ARG A N 1
ATOM 677 C CA . ARG A 1 85 ? -13.069 7.896 4.138 1.00 85.50 85 ARG A CA 1
ATOM 678 C C . ARG A 1 85 ? -13.139 6.379 4.050 1.00 85.50 85 ARG A C 1
ATOM 680 O O . ARG A 1 85 ? -14.209 5.800 4.179 1.00 85.50 85 ARG A O 1
ATOM 687 N N . PHE A 1 86 ? -11.992 5.732 3.890 1.00 89.31 86 PHE A N 1
ATOM 688 C CA . PHE A 1 86 ? -11.909 4.273 3.934 1.00 89.31 86 PHE A CA 1
ATOM 689 C C . PHE A 1 86 ? -12.131 3.743 5.349 1.00 89.31 86 PHE A C 1
ATOM 691 O O . PHE A 1 86 ? -11.724 4.376 6.333 1.00 89.31 86 PHE A O 1
ATOM 698 N N . ALA A 1 87 ? -12.750 2.570 5.449 1.00 88.44 87 ALA A N 1
ATOM 699 C CA . ALA A 1 87 ? -12.899 1.879 6.717 1.00 88.44 87 ALA A CA 1
ATOM 700 C C . ALA A 1 87 ? -11.526 1.479 7.281 1.00 88.44 87 ALA A C 1
ATOM 702 O O . ALA A 1 87 ? -10.580 1.182 6.549 1.00 88.44 87 ALA A O 1
ATOM 703 N N . LEU A 1 88 ? -11.412 1.478 8.609 1.00 90.56 88 LEU A N 1
ATOM 704 C CA . LEU A 1 88 ? -10.214 1.032 9.313 1.00 90.56 88 LEU A CA 1
ATOM 705 C C . LEU A 1 88 ? -10.486 -0.319 9.970 1.00 90.56 88 LEU A C 1
ATOM 707 O O . LEU A 1 88 ? -11.394 -0.448 10.789 1.00 90.56 88 LEU A O 1
ATOM 711 N N . VAL A 1 89 ? -9.664 -1.311 9.639 1.00 90.56 89 VAL A N 1
ATOM 712 C CA . VAL A 1 89 ? -9.756 -2.673 10.164 1.00 90.56 89 VAL A CA 1
ATOM 713 C C . VAL A 1 89 ? -8.647 -2.899 11.182 1.00 90.56 89 VAL A C 1
ATOM 715 O O . VAL A 1 89 ? -7.462 -2.707 10.906 1.00 90.56 89 VAL A O 1
ATOM 718 N N . CYS A 1 90 ? -9.044 -3.313 12.381 1.00 93.06 90 CYS A N 1
ATOM 719 C CA . CYS A 1 90 ? -8.136 -3.644 13.470 1.00 93.06 90 CYS A CA 1
ATOM 720 C C . CYS A 1 90 ? -7.508 -5.018 13.263 1.00 93.06 90 CYS A C 1
ATOM 722 O O . CYS A 1 90 ? -8.226 -5.991 13.050 1.00 93.06 90 CYS A O 1
ATOM 724 N N . LYS A 1 91 ? -6.185 -5.125 13.445 1.00 89.81 91 LYS A N 1
ATOM 725 C CA . LYS A 1 91 ? -5.458 -6.398 13.335 1.00 89.81 91 LYS A CA 1
ATOM 726 C C . LYS A 1 91 ? -6.050 -7.504 14.211 1.00 89.81 91 LYS A C 1
ATOM 728 O O . LYS A 1 91 ? -6.129 -8.642 13.770 1.00 89.81 91 LYS A O 1
ATOM 733 N N . LYS A 1 92 ? -6.480 -7.172 15.433 1.00 87.94 92 LYS A N 1
ATOM 734 C CA . LYS A 1 92 ? -7.103 -8.141 16.349 1.00 87.94 92 LYS A CA 1
ATOM 735 C C . LYS A 1 92 ? -8.498 -8.590 15.909 1.00 87.94 92 LYS A C 1
ATOM 737 O O . LYS A 1 92 ? -8.910 -9.663 16.312 1.00 87.94 92 LYS A O 1
ATOM 742 N N . CYS A 1 93 ? -9.221 -7.772 15.145 1.00 88.75 93 CYS A N 1
ATOM 743 C CA . CYS A 1 93 ? -10.558 -8.108 14.641 1.00 88.75 93 CYS A CA 1
ATOM 744 C C . CYS A 1 93 ? -10.514 -8.785 13.260 1.00 88.75 93 CYS A C 1
ATOM 746 O O . CYS A 1 93 ? -11.497 -9.390 12.863 1.00 88.75 93 CYS A O 1
ATOM 748 N N . ASP A 1 94 ? -9.401 -8.652 12.528 1.00 85.69 94 ASP A N 1
ATOM 749 C CA . ASP A 1 94 ? -9.120 -9.352 11.259 1.00 85.69 94 ASP A CA 1
ATOM 750 C C . ASP A 1 94 ? -8.616 -10.789 11.472 1.00 85.69 94 ASP A C 1
ATOM 752 O O . ASP A 1 94 ? -8.481 -11.521 10.496 1.00 85.69 94 ASP A O 1
ATOM 756 N N . SER A 1 95 ? -8.257 -11.150 12.713 1.00 71.31 95 SER A N 1
ATOM 757 C CA . SER A 1 95 ? -7.700 -12.464 13.075 1.00 71.31 95 SER A CA 1
ATOM 758 C C . SER A 1 95 ? -8.778 -13.481 13.421 1.00 71.31 95 SER A C 1
ATOM 760 O O . SER A 1 95 ? -9.803 -13.067 14.004 1.00 71.31 95 SER A O 1
#

Radius of gyration: 22.74 Å; chains: 1; bounding box: 49×28×54 Å